Protein AF-A0A2E8HQN7-F1 (afdb_monomer_lite)

pLDDT: mean 78.23, std 16.05, range [39.16, 93.56]

Sequence (70 aa):
MRKIKVKKTNNCWECRYFKITHQPSRPYACDAMGFKSKRLPCLDVVSIDGKGCLSFAPKSLNEDSRTTLS

Structure (mmCIF, N/CA/C/O backbone):
data_AF-A0A2E8HQN7-F1
#
_entry.id   AF-A0A2E8HQN7-F1
#
loop_
_atom_site.group_PDB
_atom_site.id
_atom_site.type_symbol
_atom_site.label_atom_id
_atom_site.label_alt_id
_atom_site.label_comp_id
_atom_site.label_asym_id
_atom_site.label_entity_id
_atom_site.label_seq_id
_atom_site.pdbx_PDB_ins_code
_atom_site.Cartn_x
_atom_site.Cartn_y
_atom_site.Cartn_z
_atom_site.occupancy
_atom_site.B_iso_or_equiv
_atom_site.auth_seq_id
_atom_site.auth_comp_id
_atom_site.auth_asym_id
_atom_site.auth_atom_id
_atom_site.pdbx_PDB_model_num
ATOM 1 N N . MET A 1 1 ? -23.157 14.239 8.939 1.00 39.75 1 MET A N 1
ATOM 2 C CA . MET A 1 1 ? -21.847 14.715 8.434 1.00 39.75 1 MET A CA 1
ATOM 3 C C . MET A 1 1 ? -20.765 13.717 8.856 1.00 39.75 1 MET A C 1
ATOM 5 O O . MET A 1 1 ? -20.418 13.681 10.029 1.00 39.75 1 MET A O 1
ATOM 9 N N . ARG A 1 2 ? -20.294 12.826 7.969 1.00 45.19 2 ARG A N 1
ATOM 10 C CA . ARG A 1 2 ? -19.248 11.840 8.318 1.00 45.19 2 ARG A CA 1
ATOM 11 C C . ARG A 1 2 ? -17.873 12.477 8.101 1.00 45.19 2 ARG A C 1
ATOM 13 O O . ARG A 1 2 ? -17.547 12.856 6.982 1.00 45.19 2 ARG A O 1
ATOM 20 N N . LYS A 1 3 ? -17.093 12.637 9.175 1.00 39.16 3 LYS A N 1
ATOM 21 C CA . LYS A 1 3 ? -15.739 13.205 9.123 1.00 39.16 3 LYS A CA 1
ATOM 22 C C . LYS A 1 3 ? -14.815 12.253 8.356 1.00 39.16 3 LYS A C 1
ATOM 24 O O . LYS A 1 3 ? -14.452 11.201 8.874 1.00 39.16 3 LYS A O 1
ATOM 29 N N . ILE A 1 4 ? -14.434 12.622 7.133 1.00 51.53 4 ILE A N 1
ATOM 30 C CA . ILE A 1 4 ? -13.392 11.923 6.376 1.00 51.53 4 ILE A CA 1
ATOM 31 C C . ILE A 1 4 ? -12.051 12.307 7.004 1.00 51.53 4 ILE A C 1
ATOM 33 O O . ILE A 1 4 ? -11.512 13.387 6.774 1.00 51.53 4 ILE A O 1
ATOM 37 N N . LYS A 1 5 ? -11.536 11.436 7.871 1.00 48.34 5 LYS A N 1
ATOM 38 C CA . LYS A 1 5 ? -10.209 11.568 8.471 1.00 48.34 5 LYS A CA 1
ATOM 39 C C . LYS A 1 5 ? -9.184 11.189 7.400 1.00 48.34 5 LYS A C 1
ATOM 41 O O . LYS A 1 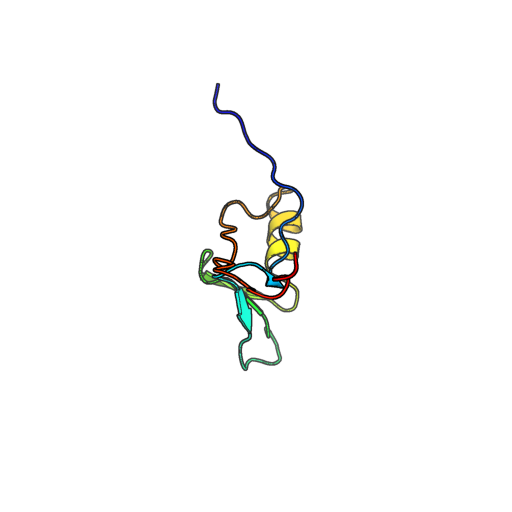5 ? -8.838 10.019 7.271 1.00 48.34 5 LYS A O 1
ATOM 46 N N . VAL A 1 6 ? -8.756 12.161 6.592 1.00 50.72 6 VAL A N 1
ATOM 47 C CA . VAL A 1 6 ? -7.707 11.975 5.575 1.00 50.72 6 VAL A CA 1
ATOM 48 C C . VAL A 1 6 ? -6.387 11.729 6.310 1.00 50.72 6 VAL A C 1
ATOM 50 O O . VAL A 1 6 ? -5.701 12.660 6.726 1.00 50.72 6 VAL A O 1
ATOM 53 N N . LYS A 1 7 ? -6.075 10.456 6.576 1.00 50.75 7 LYS A N 1
ATOM 54 C CA . LYS A 1 7 ? -4.796 10.056 7.169 1.00 50.75 7 LYS A CA 1
ATOM 55 C C . LYS A 1 7 ? -3.683 10.316 6.150 1.00 50.75 7 LYS A C 1
ATOM 57 O O . LYS A 1 7 ? -3.788 9.915 4.993 1.00 50.75 7 LYS A O 1
ATOM 62 N N . LYS A 1 8 ? -2.637 11.003 6.626 1.00 53.94 8 LYS A N 1
ATOM 63 C CA . LYS A 1 8 ? -1.316 11.179 6.002 1.00 53.94 8 LYS A CA 1
ATOM 64 C C . LYS A 1 8 ? -0.913 9.898 5.266 1.00 53.94 8 LYS A C 1
ATOM 66 O O . LYS A 1 8 ? -1.012 8.835 5.866 1.00 53.94 8 LYS A O 1
ATOM 71 N N . THR A 1 9 ? -0.478 10.027 4.010 1.00 60.47 9 THR A N 1
ATOM 72 C CA . THR A 1 9 ? -0.037 8.948 3.105 1.00 60.47 9 THR A CA 1
ATOM 73 C C . THR A 1 9 ? 0.611 7.794 3.870 1.00 60.47 9 THR A C 1
ATOM 75 O O . THR A 1 9 ? 1.761 7.881 4.297 1.00 60.47 9 THR A O 1
ATOM 78 N N . ASN A 1 10 ? -0.159 6.743 4.136 1.00 68.94 10 ASN A N 1
ATOM 79 C CA . ASN A 1 10 ? 0.276 5.714 5.064 1.00 68.94 10 ASN A CA 1
ATOM 80 C C . ASN A 1 10 ? 1.382 4.853 4.432 1.00 68.94 10 ASN A C 1
ATOM 82 O O . ASN A 1 10 ? 1.214 4.344 3.319 1.00 68.94 10 ASN A O 1
ATOM 86 N N . ASN A 1 11 ? 2.495 4.657 5.143 1.00 81.94 11 ASN A N 1
ATOM 87 C CA . ASN A 1 11 ? 3.596 3.819 4.674 1.00 81.94 11 ASN A CA 1
ATOM 88 C C . ASN A 1 11 ? 3.154 2.357 4.598 1.00 81.94 11 ASN A C 1
ATOM 90 O O . ASN A 1 11 ? 2.886 1.730 5.621 1.00 81.94 11 ASN A O 1
ATOM 94 N N . CYS A 1 12 ? 3.137 1.771 3.399 1.00 85.38 12 CYS A N 1
ATOM 95 C CA . CYS A 1 12 ? 2.827 0.349 3.234 1.00 85.38 12 CYS A CA 1
ATOM 96 C C . CYS A 1 12 ? 3.733 -0.568 4.075 1.00 85.38 12 CYS A C 1
ATOM 98 O O . CYS A 1 12 ? 3.269 -1.607 4.524 1.00 85.38 12 CYS A O 1
ATOM 100 N N . TRP A 1 13 ? 4.972 -0.169 4.363 1.00 86.44 13 TRP A N 1
ATOM 101 C CA . TRP A 1 13 ? 5.910 -0.918 5.209 1.00 86.44 13 TRP A CA 1
ATOM 102 C C . TRP A 1 13 ? 5.398 -1.182 6.630 1.00 86.44 13 TRP A C 1
ATOM 104 O O . TRP A 1 13 ? 5.597 -2.268 7.184 1.00 86.44 13 TRP A O 1
ATOM 114 N N . GLU A 1 14 ? 4.683 -0.208 7.187 1.00 86.00 14 GLU A N 1
ATOM 115 C CA . GLU A 1 14 ? 4.089 -0.268 8.522 1.00 86.00 14 GLU A CA 1
ATOM 116 C C . GLU A 1 14 ? 2.706 -0.930 8.494 1.00 86.00 14 GLU A C 1
ATOM 118 O O . GLU A 1 14 ? 2.111 -1.150 9.541 1.00 86.00 14 GLU A O 1
ATOM 123 N N . CYS A 1 15 ? 2.173 -1.270 7.316 1.00 88.06 15 CYS A N 1
ATOM 124 C CA . CYS A 1 15 ? 0.860 -1.889 7.181 1.00 88.06 15 CYS A CA 1
ATOM 125 C C . CYS A 1 15 ? 0.929 -3.401 7.428 1.00 88.06 15 CYS A C 1
ATOM 127 O O . CYS A 1 15 ? 1.748 -4.099 6.828 1.00 88.06 15 CYS A O 1
ATOM 129 N N . ARG A 1 16 ? 0.014 -3.947 8.236 1.00 89.50 16 ARG A N 1
ATOM 130 C CA . ARG A 1 16 ? -0.097 -5.404 8.461 1.00 89.50 16 ARG A CA 1
ATOM 131 C C . ARG A 1 16 ? -0.537 -6.191 7.221 1.00 89.50 16 ARG A C 1
ATOM 133 O O . ARG A 1 16 ? -0.286 -7.384 7.142 1.00 89.50 16 ARG A O 1
ATOM 140 N N . TYR A 1 17 ? -1.206 -5.535 6.273 1.00 91.06 17 TYR A N 1
ATOM 141 C CA . TYR A 1 17 ? -1.726 -6.160 5.048 1.00 91.06 17 TYR A CA 1
ATOM 142 C C . TYR A 1 17 ? -0.758 -6.096 3.866 1.00 91.06 17 TYR A C 1
ATOM 144 O O . TYR A 1 17 ? -1.070 -6.591 2.783 1.00 91.06 17 TYR A O 1
ATOM 152 N N . PHE A 1 18 ? 0.377 -5.421 4.036 1.00 92.00 18 PHE A N 1
ATOM 153 C CA . PHE A 1 18 ? 1.393 -5.336 3.002 1.00 92.00 18 PHE A CA 1
ATOM 154 C C . PHE A 1 18 ? 2.192 -6.634 2.950 1.00 92.00 18 PHE A C 1
ATOM 156 O O . PHE A 1 18 ? 2.725 -7.086 3.965 1.00 92.00 18 PHE A O 1
ATOM 163 N N . LYS A 1 19 ? 2.286 -7.212 1.752 1.00 92.56 19 LYS A N 1
ATOM 164 C CA . LYS A 1 19 ? 3.045 -8.431 1.486 1.00 92.56 19 LYS A CA 1
ATOM 165 C C . LYS A 1 19 ? 3.981 -8.230 0.306 1.00 92.56 19 LYS A C 1
ATOM 167 O O . LYS A 1 19 ? 3.632 -7.567 -0.670 1.00 92.56 19 LYS A O 1
ATOM 172 N N . ILE A 1 20 ? 5.155 -8.843 0.391 1.00 92.38 20 ILE A N 1
ATOM 173 C CA . ILE A 1 20 ? 6.077 -8.973 -0.735 1.00 92.38 20 ILE A CA 1
ATOM 174 C C . ILE A 1 20 ? 5.802 -10.328 -1.383 1.00 92.38 20 ILE A C 1
ATOM 176 O O . ILE A 1 20 ? 5.680 -11.338 -0.692 1.00 92.38 20 ILE A O 1
ATOM 180 N N . THR A 1 21 ? 5.647 -10.348 -2.701 1.00 91.50 21 THR A N 1
ATOM 181 C CA . THR A 1 21 ? 5.404 -11.566 -3.475 1.00 91.50 21 THR A CA 1
ATOM 182 C C . THR A 1 21 ? 6.647 -11.953 -4.266 1.00 91.50 21 THR A C 1
ATOM 184 O O . THR A 1 21 ? 7.449 -11.100 -4.636 1.00 91.50 21 THR A O 1
ATOM 187 N N . HIS A 1 22 ? 6.773 -13.238 -4.597 1.00 91.56 22 HIS A N 1
ATOM 188 C CA . HIS A 1 22 ? 7.858 -13.761 -5.434 1.00 91.56 22 HIS A CA 1
ATOM 189 C C . HIS A 1 22 ? 7.640 -13.526 -6.944 1.00 91.56 22 HIS A C 1
ATOM 191 O O . HIS A 1 22 ? 8.301 -14.153 -7.766 1.00 91.56 22 HIS A O 1
ATOM 197 N N . GLN A 1 23 ? 6.700 -12.657 -7.342 1.00 91.69 23 GLN A N 1
ATOM 198 C CA . GLN A 1 23 ? 6.457 -12.346 -8.753 1.00 91.69 23 GLN A CA 1
ATOM 199 C C . GLN A 1 23 ? 7.281 -11.123 -9.180 1.00 91.69 23 GLN A C 1
ATOM 201 O O . GLN A 1 23 ? 6.963 -10.013 -8.746 1.00 91.69 23 GLN A O 1
ATOM 206 N N . PRO A 1 24 ? 8.271 -11.266 -10.082 1.00 90.25 24 PRO A N 1
ATOM 207 C CA . PRO A 1 24 ? 9.144 -10.156 -10.475 1.00 90.25 24 PRO A CA 1
ATOM 208 C C . PRO A 1 24 ? 8.371 -9.011 -11.139 1.00 90.25 24 PRO A C 1
ATOM 210 O O . PRO A 1 24 ? 8.706 -7.842 -10.976 1.00 90.25 24 PRO A O 1
ATOM 213 N N . SER A 1 2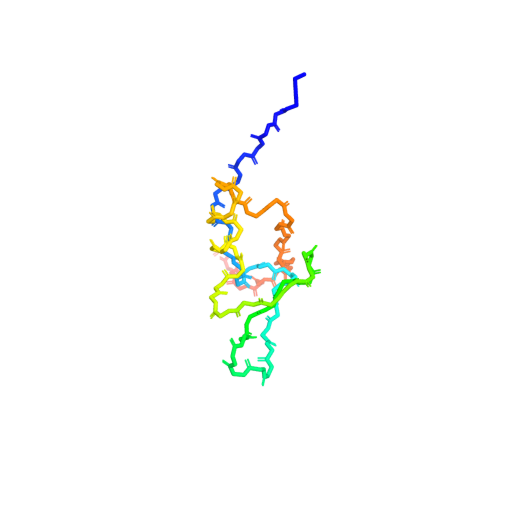5 ? 7.281 -9.322 -11.842 1.00 92.31 25 SER A N 1
ATOM 214 C CA . SER A 1 25 ? 6.438 -8.308 -12.474 1.00 92.31 25 SER A CA 1
ATOM 215 C C . SER A 1 25 ? 5.575 -7.517 -11.488 1.00 92.31 25 SER A C 1
ATOM 217 O O . SER A 1 25 ? 5.089 -6.456 -11.868 1.00 92.31 25 SER A O 1
ATOM 219 N N . ARG A 1 26 ? 5.307 -8.029 -10.275 1.00 92.44 26 ARG A N 1
ATOM 220 C CA . ARG A 1 26 ? 4.439 -7.401 -9.257 1.00 92.44 26 ARG A CA 1
ATOM 221 C C . ARG A 1 26 ? 4.899 -7.807 -7.843 1.00 92.44 26 ARG A C 1
ATOM 223 O O . ARG A 1 26 ? 4.221 -8.602 -7.187 1.00 92.44 26 ARG A O 1
ATOM 230 N N . PRO A 1 27 ? 6.042 -7.289 -7.364 1.00 93.38 27 PRO A N 1
ATOM 231 C CA . PRO A 1 27 ? 6.637 -7.716 -6.100 1.00 93.38 27 PRO A CA 1
ATOM 232 C C . PRO A 1 27 ? 5.830 -7.285 -4.874 1.00 93.38 27 PRO A C 1
ATOM 234 O O . PRO A 1 27 ? 6.042 -7.835 -3.802 1.00 93.38 27 PRO A O 1
ATOM 237 N N . TYR A 1 28 ? 4.890 -6.348 -4.993 1.00 93.56 28 TYR A N 1
ATOM 238 C CA . TYR A 1 28 ? 4.109 -5.867 -3.857 1.00 93.56 28 TYR A CA 1
ATOM 239 C C . TYR A 1 28 ? 2.658 -6.321 -3.941 1.00 93.56 28 TYR A C 1
ATOM 241 O O . TYR A 1 28 ? 2.058 -6.311 -5.011 1.00 93.56 28 TYR A O 1
ATOM 249 N N . ALA A 1 29 ? 2.068 -6.684 -2.810 1.00 93.19 29 ALA A N 1
ATOM 250 C CA . ALA A 1 29 ? 0.662 -7.035 -2.693 1.00 93.19 29 ALA A CA 1
ATOM 251 C C . ALA A 1 29 ? 0.023 -6.343 -1.492 1.00 93.19 29 ALA A C 1
ATOM 253 O O . ALA A 1 29 ? 0.662 -6.126 -0.458 1.00 93.19 29 ALA A O 1
ATOM 254 N N . CYS A 1 30 ? -1.253 -6.000 -1.639 1.00 91.75 30 CYS A N 1
ATOM 255 C CA . CYS A 1 30 ? -2.089 -5.554 -0.539 1.00 91.75 30 CYS A CA 1
ATOM 256 C C . CYS A 1 30 ? -3.237 -6.537 -0.344 1.00 91.75 30 CYS A C 1
ATOM 258 O O . CYS A 1 30 ? -4.146 -6.595 -1.169 1.00 91.75 30 CYS A O 1
ATOM 260 N N . ASP A 1 31 ? -3.224 -7.254 0.775 1.00 91.62 31 ASP A N 1
ATOM 261 C CA . ASP A 1 31 ? -4.278 -8.219 1.096 1.00 91.62 31 ASP A CA 1
ATOM 262 C C . ASP A 1 31 ? -5.617 -7.555 1.400 1.00 91.62 31 ASP A C 1
ATOM 264 O O . ASP A 1 31 ? -6.660 -8.094 1.054 1.00 91.62 31 ASP A O 1
ATOM 268 N N . ALA A 1 32 ? -5.606 -6.364 2.003 1.00 90.06 32 ALA A N 1
ATOM 269 C CA . ALA A 1 32 ? -6.839 -5.660 2.346 1.00 90.06 32 ALA A CA 1
ATOM 270 C C . ALA A 1 32 ? -7.657 -5.239 1.119 1.00 90.06 32 ALA A C 1
ATOM 272 O O . ALA A 1 32 ? -8.868 -5.083 1.218 1.00 90.06 32 ALA A O 1
ATOM 273 N N . MET A 1 33 ? -6.990 -5.019 -0.017 1.00 87.50 33 MET A N 1
ATOM 274 C CA . MET A 1 33 ? -7.633 -4.653 -1.282 1.00 87.50 33 MET A CA 1
ATOM 275 C C . MET A 1 33 ? -7.571 -5.779 -2.324 1.00 87.50 33 MET A C 1
ATOM 277 O O . MET A 1 33 ? -8.179 -5.660 -3.379 1.00 87.50 33 MET A O 1
ATOM 281 N N . GLY A 1 34 ? -6.833 -6.860 -2.057 1.00 90.81 34 GLY A N 1
ATOM 282 C CA . GLY A 1 34 ? -6.763 -8.041 -2.918 1.00 90.81 34 GLY A CA 1
ATOM 283 C C . GLY A 1 34 ? -6.007 -7.858 -4.240 1.00 90.81 34 GLY A C 1
ATOM 284 O O . GLY A 1 34 ? -6.234 -8.629 -5.169 1.00 90.81 34 GLY A O 1
ATOM 285 N N . PHE A 1 35 ? -5.107 -6.873 -4.362 1.00 90.81 35 PHE A N 1
ATOM 286 C CA . PHE A 1 35 ? -4.352 -6.638 -5.603 1.00 90.81 35 PHE A CA 1
ATOM 287 C C . PHE A 1 35 ? -2.833 -6.650 -5.413 1.00 90.81 35 PHE A C 1
ATOM 289 O O . PHE A 1 35 ? -2.303 -6.465 -4.316 1.00 90.81 35 PHE A O 1
ATOM 296 N N . LYS A 1 36 ? -2.125 -6.849 -6.530 1.00 92.56 36 LYS A N 1
ATOM 297 C CA . LYS A 1 36 ? -0.659 -6.810 -6.624 1.00 92.56 36 LYS A CA 1
ATOM 298 C C . LYS A 1 36 ? -0.202 -5.609 -7.449 1.00 92.56 36 LYS A C 1
ATOM 300 O O . LYS A 1 36 ? -0.901 -5.193 -8.370 1.00 92.56 36 LYS A O 1
ATOM 305 N N . SER A 1 37 ? 0.981 -5.074 -7.195 1.00 89.75 37 SER A N 1
ATOM 306 C CA . SER A 1 37 ? 1.545 -3.958 -7.947 1.00 89.75 37 SER A CA 1
ATOM 307 C C . SER A 1 37 ? 3.061 -4.053 -8.121 1.00 89.75 37 SER A C 1
ATOM 309 O O . SER A 1 37 ? 3.760 -4.757 -7.392 1.00 89.75 37 SER A O 1
ATOM 311 N N . LYS A 1 38 ? 3.542 -3.331 -9.139 1.00 91.75 38 LYS A N 1
ATOM 312 C CA . LYS A 1 38 ? 4.952 -3.020 -9.395 1.00 91.75 38 LYS A CA 1
ATOM 313 C C . LYS A 1 38 ? 5.532 -2.051 -8.369 1.00 91.75 38 LYS A C 1
ATOM 315 O O . LYS A 1 38 ? 6.718 -2.119 -8.078 1.00 91.75 38 LYS A O 1
ATOM 320 N N . ARG A 1 39 ? 4.708 -1.139 -7.849 1.00 89.12 39 ARG A N 1
ATOM 321 C CA . ARG A 1 39 ? 5.096 -0.092 -6.892 1.00 89.12 39 ARG A CA 1
ATOM 322 C C . ARG A 1 39 ? 4.327 -0.289 -5.587 1.00 89.12 39 ARG A C 1
ATOM 324 O O . ARG A 1 39 ? 3.476 -1.174 -5.499 1.00 89.12 39 ARG A O 1
ATOM 331 N N . LEU A 1 40 ? 4.643 0.491 -4.554 1.00 88.75 40 LEU A N 1
ATOM 332 C CA . LEU A 1 40 ? 3.948 0.364 -3.272 1.00 88.75 40 LEU A CA 1
ATOM 333 C C . LEU A 1 40 ? 2.427 0.522 -3.470 1.00 88.75 40 LEU A C 1
ATOM 335 O O . LEU A 1 40 ? 2.009 1.510 -4.076 1.00 88.75 40 LEU A O 1
ATOM 339 N N . PRO A 1 41 ? 1.593 -0.390 -2.935 1.00 88.12 41 PRO A N 1
ATOM 340 C CA . PRO A 1 41 ? 0.148 -0.361 -3.153 1.00 88.12 41 PRO A CA 1
ATOM 341 C C . PRO A 1 41 ? -0.512 0.958 -2.738 1.00 88.12 41 PRO A C 1
ATOM 343 O O . PRO A 1 41 ? -1.477 1.380 -3.363 1.00 88.12 41 PRO A O 1
ATOM 346 N N . CYS A 1 42 ? 0.014 1.647 -1.718 1.00 85.75 42 CYS A N 1
ATOM 347 C CA . CYS A 1 42 ? -0.495 2.955 -1.305 1.00 85.75 42 CYS A CA 1
ATOM 348 C C . CYS A 1 42 ? -0.349 4.026 -2.394 1.00 85.75 42 CYS A C 1
ATOM 350 O O . CYS A 1 42 ? -1.213 4.890 -2.485 1.00 85.75 42 CYS A O 1
ATOM 352 N N . LEU A 1 43 ? 0.694 3.962 -3.226 1.00 87.00 43 LEU A N 1
ATOM 353 C CA . LEU A 1 43 ? 0.917 4.926 -4.305 1.00 87.00 43 LEU A CA 1
ATOM 354 C C . LEU A 1 43 ? -0.108 4.754 -5.422 1.00 87.00 43 LEU A C 1
ATOM 356 O O . LEU A 1 43 ? -0.608 5.744 -5.950 1.00 87.00 43 LEU A O 1
ATOM 360 N N . ASP A 1 44 ? -0.451 3.511 -5.7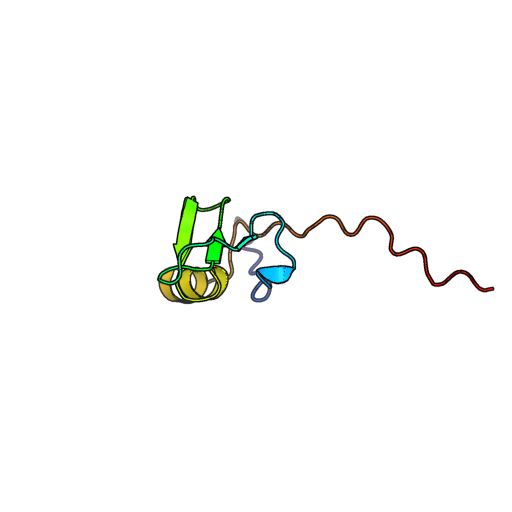54 1.00 88.25 44 ASP A N 1
ATOM 361 C CA . ASP A 1 44 ? -1.483 3.246 -6.754 1.00 88.25 44 ASP A CA 1
ATOM 362 C C . ASP A 1 44 ? -2.865 3.641 -6.238 1.00 88.25 44 ASP A C 1
ATOM 364 O O . ASP A 1 44 ? -3.627 4.253 -6.976 1.00 88.25 44 ASP A O 1
ATOM 368 N N . VAL A 1 45 ? -3.171 3.387 -4.960 1.00 84.94 45 VAL A N 1
ATOM 369 C CA . VAL A 1 45 ? -4.430 3.856 -4.356 1.00 84.94 45 VAL A CA 1
ATOM 370 C C . VAL A 1 45 ? -4.529 5.373 -4.385 1.00 84.94 45 VAL A C 1
ATOM 372 O O . VAL A 1 45 ? -5.565 5.893 -4.775 1.00 84.94 45 VAL A O 1
ATOM 375 N N . VAL A 1 46 ? -3.459 6.089 -4.029 1.00 86.06 46 VAL A N 1
ATOM 376 C CA . VAL A 1 46 ? -3.440 7.558 -4.097 1.00 86.06 46 VAL A CA 1
ATOM 377 C C . VAL A 1 46 ? -3.585 8.039 -5.539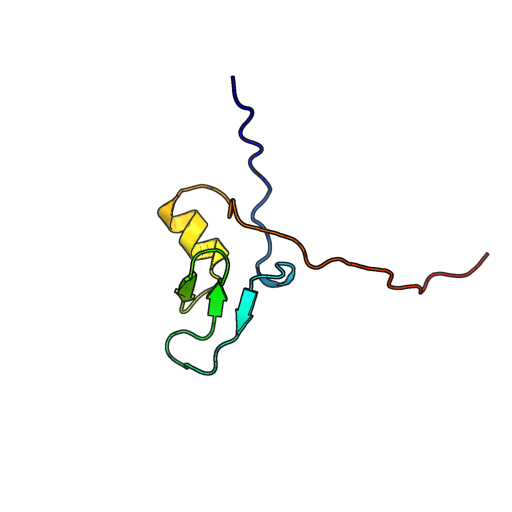 1.00 86.06 46 VAL A C 1
ATOM 379 O O . VAL A 1 46 ? -4.268 9.027 -5.779 1.00 86.06 46 VAL A O 1
ATOM 382 N N . SER A 1 47 ? -2.992 7.330 -6.500 1.00 85.75 47 SER A N 1
ATOM 383 C CA . SER A 1 47 ? -3.099 7.675 -7.922 1.00 85.75 47 SER A CA 1
ATOM 384 C C . SER A 1 47 ? -4.509 7.447 -8.482 1.00 85.75 47 SER A C 1
ATOM 386 O O . SER A 1 47 ? -4.915 8.165 -9.388 1.00 85.75 47 SER A O 1
ATOM 388 N N . ILE A 1 48 ? -5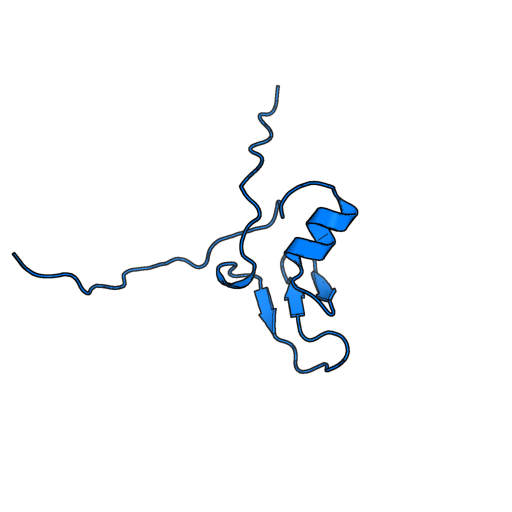.247 6.460 -7.960 1.00 84.94 48 ILE A N 1
ATOM 389 C CA . ILE A 1 48 ? -6.597 6.092 -8.420 1.00 84.94 48 ILE A CA 1
ATOM 390 C C . ILE A 1 48 ? -7.688 6.870 -7.666 1.00 84.94 48 ILE A C 1
ATOM 392 O O . ILE A 1 48 ? -8.569 7.450 -8.291 1.00 84.94 48 ILE A O 1
ATOM 396 N N . ASP A 1 49 ? -7.652 6.874 -6.332 1.00 81.25 49 ASP A N 1
ATOM 397 C CA . ASP A 1 49 ? -8.687 7.471 -5.469 1.00 81.25 49 ASP A CA 1
ATOM 398 C C . ASP A 1 49 ? -8.410 8.951 -5.148 1.00 81.25 49 ASP A C 1
ATOM 400 O O . ASP A 1 49 ? -9.280 9.673 -4.660 1.00 81.25 49 ASP A O 1
ATOM 404 N N . GLY A 1 50 ? -7.178 9.421 -5.372 1.00 77.69 50 GLY A N 1
ATOM 405 C CA . GLY A 1 50 ? -6.738 10.763 -4.977 1.00 77.69 50 GLY A CA 1
ATOM 406 C C . GLY A 1 50 ? -6.566 10.939 -3.463 1.00 77.69 50 GLY A C 1
ATOM 407 O O . GLY A 1 50 ? -6.238 12.033 -3.002 1.00 77.69 50 GLY A O 1
ATOM 408 N N . LYS A 1 51 ? -6.785 9.884 -2.665 1.00 80.06 51 LYS A N 1
ATOM 409 C CA . LYS A 1 51 ? -6.696 9.895 -1.196 1.00 80.06 51 LYS A CA 1
ATOM 410 C C . LYS A 1 51 ? -5.779 8.785 -0.688 1.00 80.06 51 LYS A C 1
ATOM 412 O O . LYS A 1 51 ? -5.443 7.839 -1.393 1.00 80.06 51 LYS A O 1
ATOM 417 N N . GLY A 1 52 ? -5.367 8.904 0.575 1.00 78.12 52 GLY A N 1
ATOM 418 C CA . GLY A 1 52 ? -4.592 7.869 1.261 1.00 78.12 52 GLY A CA 1
ATOM 419 C C . GLY A 1 52 ? -5.356 6.545 1.397 1.00 78.12 52 GLY A C 1
ATOM 420 O O . GLY A 1 52 ? -6.585 6.517 1.400 1.00 78.12 52 GLY A O 1
ATOM 421 N N . CYS A 1 53 ? -4.617 5.443 1.549 1.00 82.94 53 CYS A N 1
ATOM 422 C CA . CYS A 1 53 ? -5.185 4.102 1.701 1.00 82.94 53 CYS A CA 1
ATOM 423 C C . CYS A 1 53 ? -6.136 4.014 2.911 1.00 82.94 53 CYS A C 1
ATOM 425 O O . CYS A 1 53 ? -5.697 4.020 4.063 1.00 82.94 53 CYS A O 1
ATOM 427 N N . LEU A 1 54 ? -7.441 3.889 2.642 1.00 82.12 54 LEU A N 1
ATOM 428 C CA . LEU A 1 54 ? -8.491 3.793 3.667 1.00 82.12 54 LEU A CA 1
ATOM 429 C C . LEU A 1 54 ? -8.422 2.485 4.466 1.00 82.12 54 LEU A C 1
ATOM 431 O O . LEU A 1 54 ? -8.777 2.461 5.642 1.00 82.12 54 LEU A O 1
ATOM 435 N N . SER A 1 55 ? -7.912 1.419 3.848 1.00 84.06 55 SER A N 1
ATOM 436 C CA . SER A 1 55 ? -7.742 0.100 4.469 1.00 84.06 55 SER A CA 1
ATOM 437 C C . SER A 1 55 ? -6.412 -0.054 5.212 1.00 84.06 55 SER A C 1
ATOM 439 O O . SER A 1 55 ? -6.022 -1.167 5.571 1.00 84.06 55 SER A O 1
ATOM 441 N N . PHE A 1 56 ? -5.670 1.037 5.423 1.00 86.75 56 PHE A N 1
ATOM 442 C CA . PHE A 1 56 ? -4.417 0.971 6.158 1.00 86.75 56 PHE A CA 1
ATOM 443 C C . PHE A 1 56 ? -4.653 0.569 7.617 1.00 86.75 56 PHE A C 1
ATOM 445 O O . PHE A 1 56 ? -5.317 1.279 8.376 1.00 86.75 56 PHE A O 1
ATOM 452 N N . ALA A 1 57 ? -4.004 -0.518 8.027 1.00 86.75 57 ALA A N 1
ATOM 453 C CA . ALA A 1 57 ? -3.911 -0.920 9.419 1.00 86.75 57 ALA A CA 1
ATOM 454 C C . ALA A 1 57 ? -2.432 -1.048 9.805 1.00 86.75 57 ALA A C 1
ATOM 456 O O . ALA A 1 57 ? -1.724 -1.841 9.177 1.00 86.75 57 ALA A O 1
ATOM 457 N N . PRO A 1 58 ? -1.953 -0.290 10.805 1.00 86.88 58 PRO A N 1
ATOM 458 C CA . PRO A 1 58 ? -0.579 -0.415 11.261 1.00 86.88 58 PRO A CA 1
ATOM 459 C C . PRO A 1 58 ? -0.337 -1.820 11.833 1.00 86.88 58 PRO A C 1
ATOM 461 O O . PRO A 1 58 ? -1.245 -2.439 12.396 1.00 86.88 58 PRO A O 1
ATOM 464 N N . LYS A 1 59 ? 0.886 -2.331 11.687 1.00 84.12 59 LYS A N 1
ATOM 465 C CA . LYS A 1 59 ? 1.379 -3.462 12.475 1.00 84.12 59 LYS A CA 1
ATOM 466 C C . LYS A 1 59 ? 1.307 -3.043 13.941 1.00 84.12 59 LYS A C 1
ATOM 468 O O . LYS A 1 59 ? 1.684 -1.924 14.279 1.00 84.12 59 LYS A O 1
ATOM 473 N N . SER A 1 60 ? 0.765 -3.904 14.794 1.00 74.69 60 SER A N 1
ATOM 474 C CA . SER A 1 60 ? 0.789 -3.683 16.236 1.00 74.69 60 SER A CA 1
ATOM 475 C C . SER A 1 60 ? 2.249 -3.620 16.674 1.00 74.69 60 SER A C 1
ATOM 477 O O . SER A 1 60 ? 2.922 -4.649 16.707 1.00 74.69 60 SER A O 1
ATOM 479 N N . LEU A 1 61 ? 2.741 -2.415 16.957 1.00 65.44 61 LEU A N 1
ATOM 480 C CA . LEU A 1 61 ? 3.991 -2.205 17.675 1.00 65.44 61 LEU A CA 1
ATOM 481 C C . LEU A 1 61 ? 3.729 -2.580 19.134 1.00 65.44 61 LEU A C 1
ATOM 483 O O . LEU A 1 61 ? 3.515 -1.712 19.975 1.00 65.44 61 LEU A O 1
ATOM 487 N N . ASN A 1 62 ? 3.648 -3.874 19.429 1.00 56.75 62 ASN A N 1
ATOM 488 C CA . ASN A 1 62 ? 3.783 -4.300 20.809 1.00 56.75 62 ASN A CA 1
ATOM 489 C C . ASN A 1 62 ? 5.279 -4.261 21.124 1.00 56.75 62 ASN A C 1
ATOM 491 O O . ASN A 1 62 ? 6.013 -5.165 20.747 1.00 56.75 62 ASN A O 1
ATOM 495 N N . GLU A 1 63 ? 5.678 -3.172 21.781 1.00 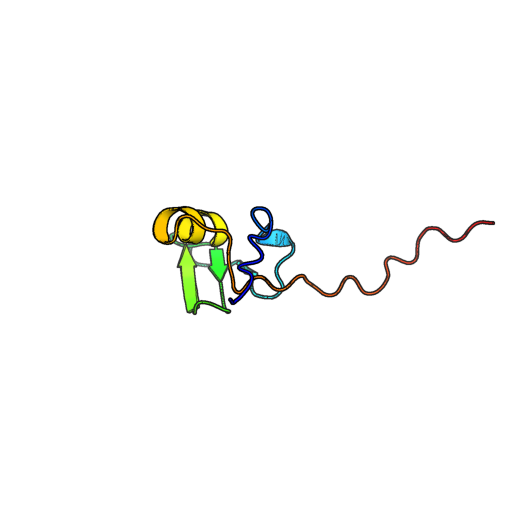58.28 63 GLU A N 1
ATOM 496 C CA . GLU A 1 63 ? 6.742 -3.162 22.781 1.00 58.28 63 GLU A CA 1
ATOM 497 C C . GLU A 1 63 ? 8.158 -3.529 22.298 1.00 58.28 63 GLU A C 1
ATOM 499 O O . GLU A 1 63 ? 8.730 -4.544 22.688 1.00 58.28 63 GLU A O 1
ATOM 504 N N . ASP A 1 64 ? 8.807 -2.614 21.570 1.00 47.69 64 ASP A N 1
ATOM 505 C CA . ASP A 1 64 ? 10.260 -2.464 21.715 1.00 47.69 64 ASP A CA 1
ATOM 506 C C . ASP A 1 64 ? 10.544 -1.838 23.090 1.00 47.69 64 ASP A C 1
ATOM 508 O O . ASP A 1 64 ? 10.816 -0.646 23.247 1.00 47.69 64 ASP A O 1
ATOM 512 N N . SER A 1 65 ? 10.462 -2.691 24.110 1.00 56.94 65 SER A N 1
ATOM 513 C CA . SER A 1 65 ? 11.159 -2.551 25.382 1.00 56.94 65 SER A CA 1
ATOM 514 C C . SER A 1 65 ? 12.667 -2.435 25.122 1.00 56.94 65 SER A C 1
ATOM 516 O O . SER A 1 65 ? 13.415 -3.405 25.216 1.00 56.94 65 SER A O 1
ATOM 518 N N . ARG A 1 66 ? 13.138 -1.228 24.788 1.00 56.75 66 ARG A N 1
ATOM 519 C CA . ARG A 1 66 ? 14.513 -0.783 25.065 1.00 56.75 66 ARG A CA 1
ATOM 520 C C . ARG A 1 66 ? 14.592 0.733 25.225 1.00 56.75 66 ARG A C 1
ATOM 522 O O . ARG A 1 66 ? 15.263 1.427 24.471 1.00 56.75 66 ARG A O 1
ATOM 529 N N . THR A 1 67 ? 13.959 1.246 26.270 1.00 59.03 67 THR A N 1
ATOM 530 C CA . THR A 1 67 ? 14.574 2.290 27.105 1.00 59.03 67 THR A CA 1
ATOM 531 C C . THR A 1 67 ? 14.088 2.081 28.538 1.00 59.03 67 THR A C 1
ATOM 533 O O . THR A 1 67 ? 13.244 2.804 29.048 1.00 59.03 67 THR A O 1
ATOM 536 N N . THR A 1 68 ? 14.582 1.027 29.186 1.00 64.50 68 THR A N 1
ATOM 537 C CA . THR A 1 68 ? 14.695 1.009 30.647 1.00 64.50 68 THR A CA 1
ATOM 538 C C . THR A 1 68 ? 16.024 1.660 31.012 1.00 64.50 68 THR A C 1
ATOM 540 O O . THR A 1 68 ? 17.064 1.040 30.799 1.00 64.50 68 THR A O 1
ATOM 543 N N . LEU A 1 69 ? 15.980 2.895 31.506 1.00 63.72 69 LEU A N 1
ATOM 544 C CA . LEU A 1 69 ? 16.800 3.432 32.607 1.00 63.72 69 LEU A CA 1
ATOM 545 C C . LEU A 1 69 ? 16.239 4.838 32.880 1.00 63.72 69 LEU A C 1
ATOM 547 O O . LEU A 1 69 ? 16.162 5.641 31.953 1.00 63.72 69 LEU A O 1
ATOM 551 N N . SER A 1 70 ? 15.502 5.025 33.979 1.00 51.97 70 SER A N 1
ATOM 552 C CA . SER A 1 70 ? 16.022 5.439 35.300 1.00 51.97 70 SER A CA 1
ATOM 553 C C . SER A 1 70 ? 16.698 6.800 35.249 1.00 51.97 70 SER A C 1
ATOM 555 O O . SER A 1 70 ? 17.728 6.915 34.555 1.00 51.97 70 SER A O 1
#

Secondary structure (DSSP, 8-state):
-----------GGGBTTEEE-S-TT--EEETTTTEEESS-HHHHHHHHHSS--TT--B------------

Radius of gyration: 15.14 Å; chains: 1; bounding box: 39×28×48 Å

Foldseek 3Di:
DDDPPQDDQDDLVQFPQWAADPDCQFRIDGNQVGDTHPDHPQVVCCVVVVTGDPSGDGDPPDDPPPDDDD